Protein AF-A0A7C7K4Y6-F1 (afdb_monomer_lite)

Secondary structure (DSSP, 8-state):
-----S-EEEEESSSHHHHHHHTTSSPPPTTEEEE---TTTHHHHHHHHHHHHTTS--EEEEE-HHHHHHHTTT-TTHHHHHHHHHHHHHHHHHHTT-EEEE---PPP---

Structure (mmCIF, N/CA/C/O backbone):
data_AF-A0A7C7K4Y6-F1
#
_entry.id   AF-A0A7C7K4Y6-F1
#
loop_
_atom_site.group_PDB
_atom_site.id
_atom_site.type_symbol
_atom_site.label_atom_id
_atom_site.label_alt_id
_atom_site.label_comp_id
_atom_site.label_asym_id
_atom_site.label_entity_id
_atom_site.label_seq_id
_atom_site.pdbx_PDB_ins_code
_atom_site.Cartn_x
_atom_site.Cartn_y
_atom_site.Cartn_z
_atom_site.occupancy
_atom_site.B_iso_or_equiv
_atom_site.auth_seq_id
_atom_site.auth_comp_id
_atom_site.auth_asym_id
_atom_site.auth_atom_id
_atom_site.pdbx_PDB_model_num
ATOM 1 N N . MET A 1 1 ? 24.634 3.534 -5.347 1.00 47.59 1 MET A N 1
ATOM 2 C CA . MET A 1 1 ? 23.458 2.697 -5.020 1.00 47.59 1 MET A CA 1
ATOM 3 C C . MET A 1 1 ? 23.254 1.708 -6.152 1.00 47.59 1 MET A C 1
ATOM 5 O O . MET A 1 1 ? 23.220 2.142 -7.296 1.00 47.59 1 MET A O 1
ATOM 9 N N . SER A 1 2 ? 23.191 0.405 -5.873 1.00 52.97 2 SER A N 1
ATOM 10 C CA . SER A 1 2 ? 22.755 -0.569 -6.883 1.00 52.97 2 SER A CA 1
ATOM 11 C C . SER A 1 2 ? 21.314 -0.259 -7.286 1.00 52.97 2 SER A C 1
ATOM 13 O O . SER A 1 2 ? 20.514 0.135 -6.437 1.00 52.97 2 SER A O 1
ATOM 15 N N . LYS A 1 3 ? 20.993 -0.413 -8.572 1.00 69.56 3 LYS A N 1
ATOM 16 C CA . LYS A 1 3 ? 19.647 -0.185 -9.101 1.00 69.56 3 LYS A CA 1
ATOM 17 C C . LYS A 1 3 ? 18.671 -1.134 -8.389 1.00 69.56 3 LYS A C 1
ATOM 19 O O . LYS A 1 3 ? 18.946 -2.327 -8.276 1.00 69.56 3 LYS A O 1
ATOM 24 N N . TRP A 1 4 ? 17.599 -0.596 -7.807 1.00 78.25 4 TRP A N 1
ATOM 25 C CA . TRP A 1 4 ? 16.548 -1.419 -7.211 1.00 78.25 4 TRP A CA 1
ATOM 26 C C . TRP A 1 4 ? 15.632 -1.896 -8.334 1.00 78.25 4 TRP A C 1
ATOM 28 O O . TRP A 1 4 ? 14.808 -1.128 -8.823 1.00 78.25 4 TRP A O 1
ATOM 38 N N . ASP A 1 5 ? 15.802 -3.149 -8.747 1.00 86.19 5 ASP A N 1
ATOM 39 C CA . ASP A 1 5 ? 15.057 -3.727 -9.874 1.00 86.19 5 ASP A CA 1
ATOM 40 C C . ASP A 1 5 ? 13.798 -4.496 -9.428 1.00 86.19 5 ASP A C 1
ATOM 42 O O . ASP A 1 5 ? 12.993 -4.922 -10.254 1.00 86.19 5 ASP A O 1
ATOM 46 N N . ALA A 1 6 ? 13.608 -4.673 -8.117 1.00 92.25 6 ALA A N 1
ATOM 47 C CA . ALA A 1 6 ? 12.424 -5.315 -7.557 1.00 92.25 6 ALA A CA 1
ATOM 48 C C . ALA A 1 6 ? 11.191 -4.388 -7.617 1.00 92.25 6 ALA A C 1
ATOM 50 O O . ALA A 1 6 ? 11.351 -3.163 -7.650 1.00 92.25 6 ALA A O 1
ATOM 51 N N . PRO A 1 7 ? 9.961 -4.938 -7.598 1.00 96.50 7 PRO A N 1
ATOM 52 C CA . PRO A 1 7 ? 8.742 -4.140 -7.537 1.00 96.50 7 PRO A CA 1
ATOM 53 C C . PRO A 1 7 ? 8.733 -3.179 -6.345 1.00 96.50 7 PRO A C 1
ATOM 55 O O . PRO A 1 7 ? 9.205 -3.515 -5.252 1.00 96.50 7 PRO A O 1
ATOM 58 N N . VAL A 1 8 ? 8.177 -1.992 -6.563 1.00 97.12 8 VAL A N 1
ATOM 59 C CA . VAL A 1 8 ? 7.928 -0.991 -5.529 1.00 97.12 8 VAL A CA 1
ATOM 60 C C . VAL A 1 8 ? 6.427 -0.734 -5.460 1.00 97.12 8 VAL A C 1
ATOM 62 O O . VAL A 1 8 ? 5.806 -0.423 -6.474 1.00 97.12 8 VAL A O 1
ATOM 65 N N . PHE A 1 9 ? 5.847 -0.859 -4.271 1.00 97.69 9 PHE A N 1
ATOM 66 C CA . PHE A 1 9 ? 4.455 -0.515 -3.990 1.00 97.69 9 PHE A CA 1
ATOM 67 C C . PHE A 1 9 ? 4.434 0.725 -3.104 1.00 97.69 9 PHE A C 1
ATOM 69 O O . PHE A 1 9 ? 4.961 0.691 -1.994 1.00 97.69 9 PHE A O 1
ATOM 76 N N . TYR A 1 10 ? 3.855 1.814 -3.597 1.00 97.75 10 TYR A N 1
ATOM 77 C CA . TYR A 1 10 ? 3.777 3.086 -2.885 1.00 97.75 10 TYR A CA 1
ATOM 78 C C . TYR A 1 10 ? 2.325 3.384 -2.556 1.00 97.75 10 TYR A C 1
ATOM 80 O O . TYR A 1 10 ? 1.547 3.683 -3.456 1.00 97.75 10 TYR A O 1
ATOM 88 N N . PHE A 1 11 ? 1.961 3.273 -1.285 1.00 97.94 11 PHE A N 1
ATOM 89 C CA . PHE A 1 11 ? 0.672 3.731 -0.795 1.00 97.94 11 PHE A CA 1
ATOM 90 C C . PHE A 1 11 ? 0.770 5.223 -0.500 1.00 97.94 11 PHE A C 1
ATOM 92 O O . PHE A 1 11 ? 1.432 5.602 0.462 1.00 97.94 11 PHE A O 1
ATOM 99 N N . ASP A 1 12 ? 0.129 6.033 -1.335 1.00 96.88 12 ASP A N 1
ATOM 100 C CA . ASP A 1 12 ? 0.012 7.480 -1.188 1.00 96.88 12 ASP A CA 1
ATOM 101 C C . ASP A 1 12 ? -1.347 7.824 -0.572 1.00 96.88 12 ASP A C 1
ATOM 103 O O . ASP A 1 12 ? -2.346 7.996 -1.272 1.00 96.88 12 ASP A O 1
ATOM 107 N N . PHE A 1 13 ? -1.396 7.860 0.755 1.00 96.44 13 PHE A N 1
ATOM 108 C CA . PHE A 1 13 ? -2.599 8.181 1.517 1.00 96.44 13 PHE A CA 1
ATOM 109 C C . PHE A 1 13 ? -2.901 9.682 1.550 1.00 96.44 13 PHE A C 1
ATOM 111 O O . PHE A 1 13 ? -4.057 10.055 1.723 1.00 96.44 13 PHE A O 1
ATOM 118 N N . ASP A 1 14 ? -1.885 10.532 1.377 1.00 93.31 14 ASP A N 1
ATOM 119 C CA . ASP A 1 14 ? -2.038 11.993 1.413 1.00 93.31 14 ASP A CA 1
ATOM 120 C C . ASP A 1 14 ? -2.221 12.611 0.013 1.00 93.31 14 ASP A C 1
ATOM 122 O O . ASP A 1 14 ? -2.429 13.817 -0.116 1.00 93.31 14 ASP A O 1
ATOM 126 N N . LEU A 1 15 ? -2.178 11.784 -1.040 1.00 95.06 15 LEU A N 1
ATOM 127 C CA . LEU A 1 15 ? -2.386 12.141 -2.452 1.00 95.06 15 LEU A CA 1
ATOM 128 C C . LEU A 1 15 ? -1.374 13.149 -3.022 1.00 95.06 15 LEU A C 1
ATOM 130 O O . LEU A 1 15 ? -1.573 13.689 -4.113 1.00 95.06 15 LEU A O 1
ATOM 134 N N . LEU A 1 16 ? -0.273 13.405 -2.312 1.00 93.69 16 LEU A N 1
ATOM 135 C CA . LEU A 1 16 ? 0.725 14.382 -2.737 1.00 93.69 16 LEU A CA 1
ATOM 136 C C . LEU A 1 16 ? 1.551 13.831 -3.900 1.00 93.69 16 LEU A C 1
ATOM 138 O O . LEU A 1 16 ? 1.631 14.458 -4.956 1.00 93.69 16 LEU A O 1
ATOM 142 N N . TYR A 1 17 ? 2.145 12.648 -3.741 1.00 94.88 17 TYR A N 1
ATOM 143 C CA . TYR A 1 17 ? 3.043 12.084 -4.752 1.00 94.88 17 TYR A CA 1
ATOM 144 C C . TYR A 1 17 ? 2.302 11.688 -6.036 1.00 94.88 17 TYR A C 1
ATOM 146 O O . TYR A 1 17 ? 2.722 12.037 -7.142 1.00 94.88 17 TYR A O 1
ATOM 154 N N . SER A 1 18 ? 1.167 11.006 -5.894 1.00 95.38 18 SER A N 1
ATOM 155 C CA . SER A 1 18 ? 0.272 10.637 -6.991 1.00 95.38 18 SER A CA 1
ATOM 156 C C . SER A 1 18 ? -0.273 11.862 -7.722 1.00 95.38 18 SER A C 1
ATOM 158 O O . SER A 1 18 ? -0.385 11.823 -8.949 1.00 95.38 18 SER A O 1
ATOM 160 N N . GLY A 1 19 ? -0.521 12.967 -7.009 1.00 96.06 19 GLY A N 1
ATOM 161 C CA . GLY A 1 19 ? -0.869 14.256 -7.600 1.00 96.06 19 GLY A CA 1
ATOM 162 C C . GLY A 1 19 ? 0.201 14.764 -8.570 1.00 96.06 19 GLY A C 1
ATOM 163 O O . GLY A 1 19 ? -0.112 15.038 -9.729 1.00 96.06 19 GLY A O 1
ATOM 164 N N . TYR A 1 20 ? 1.472 14.812 -8.150 1.00 96.44 20 TYR A N 1
ATOM 165 C CA . TYR A 1 20 ? 2.576 15.245 -9.023 1.00 96.44 20 TYR A CA 1
ATOM 166 C C . TYR A 1 20 ? 2.794 14.323 -10.228 1.00 96.44 20 TYR A C 1
ATOM 168 O O . TYR A 1 20 ? 3.091 14.800 -11.321 1.00 96.44 20 TYR A O 1
ATOM 176 N N . VAL A 1 21 ? 2.645 13.008 -10.048 1.00 95.69 21 VAL A N 1
ATOM 177 C CA . VAL A 1 21 ? 2.767 12.047 -11.156 1.00 95.69 21 VAL A CA 1
ATOM 178 C C . VAL A 1 21 ? 1.622 12.211 -12.156 1.00 95.69 21 VAL A C 1
ATOM 180 O O . VAL A 1 21 ? 1.859 12.201 -13.360 1.00 95.69 21 VAL A O 1
ATOM 183 N N . THR A 1 22 ? 0.392 12.403 -11.673 1.00 95.00 22 THR A N 1
ATOM 184 C CA . THR A 1 22 ? -0.789 12.622 -12.527 1.00 95.00 22 THR A CA 1
ATOM 185 C C . THR A 1 22 ? -0.692 13.932 -13.305 1.00 95.00 22 THR A C 1
ATOM 187 O O . THR A 1 22 ? -1.136 13.999 -14.446 1.00 95.00 22 THR A O 1
ATOM 190 N N . ALA A 1 23 ? -0.084 14.959 -12.709 1.00 96.56 23 ALA A N 1
ATOM 191 C CA . ALA A 1 23 ? 0.185 16.238 -13.359 1.00 96.56 23 ALA A CA 1
ATOM 192 C C . ALA A 1 23 ? 1.371 16.202 -14.346 1.00 96.56 23 ALA A C 1
ATOM 194 O O . ALA A 1 23 ? 1.699 17.232 -14.921 1.00 96.56 23 ALA A O 1
ATOM 195 N N . GLU A 1 24 ? 2.019 15.046 -14.535 1.00 94.94 24 GLU A N 1
ATOM 196 C CA . GLU A 1 24 ? 3.210 14.865 -15.383 1.00 94.94 24 GLU A CA 1
ATOM 197 C C . GLU A 1 24 ? 4.445 15.683 -14.944 1.00 94.94 24 GLU A C 1
ATOM 199 O O . GLU A 1 24 ? 5.438 15.759 -15.667 1.00 94.94 24 GLU A O 1
ATOM 204 N N . GLU A 1 25 ? 4.437 16.223 -13.721 1.00 96.69 25 GLU A N 1
ATOM 205 C CA . GLU A 1 25 ? 5.556 16.977 -13.135 1.00 96.69 25 GLU A CA 1
ATOM 206 C C . GLU A 1 25 ? 6.718 16.056 -12.729 1.00 96.69 25 GLU A C 1
ATOM 208 O O . GLU A 1 25 ? 7.885 16.456 -12.711 1.00 96.69 25 GLU A O 1
ATOM 213 N N . ILE A 1 26 ? 6.408 14.797 -12.393 1.00 94.19 26 ILE A N 1
ATOM 214 C CA . ILE A 1 26 ? 7.391 13.779 -12.008 1.00 94.19 26 ILE A CA 1
ATOM 215 C C . ILE A 1 26 ? 7.174 12.512 -12.847 1.00 94.19 26 ILE A C 1
ATOM 217 O O . ILE A 1 26 ? 6.073 11.957 -12.847 1.00 94.19 26 ILE A O 1
ATOM 221 N N . PRO A 1 27 ? 8.216 11.984 -13.521 1.00 92.38 27 PRO A N 1
ATOM 222 C CA . PRO A 1 27 ? 8.089 10.754 -14.291 1.00 92.38 27 PRO A CA 1
ATOM 223 C C . PRO A 1 27 ? 7.891 9.538 -13.379 1.00 92.38 27 PRO A C 1
ATOM 225 O O . PRO A 1 27 ? 8.599 9.369 -12.383 1.00 92.38 27 PRO A O 1
ATOM 228 N N . LEU A 1 28 ? 6.985 8.638 -13.768 1.00 92.56 28 LEU A N 1
ATOM 229 C CA . LEU A 1 28 ? 6.734 7.389 -13.050 1.00 92.56 28 LEU A CA 1
ATOM 230 C C . LEU A 1 28 ? 7.839 6.345 -13.330 1.00 92.56 28 LEU A C 1
ATOM 232 O O . LEU A 1 28 ? 8.031 5.944 -14.485 1.00 92.56 28 LEU A O 1
ATOM 236 N N . PRO A 1 29 ? 8.557 5.839 -12.307 1.00 91.12 29 PRO A N 1
ATOM 237 C CA . PRO A 1 29 ? 9.507 4.742 -12.481 1.00 91.12 29 PRO A CA 1
ATOM 238 C C . PRO A 1 29 ? 8.823 3.442 -12.932 1.00 91.12 29 PRO A C 1
ATOM 240 O O . PRO A 1 29 ? 7.759 3.080 -12.441 1.00 91.12 29 PRO A O 1
ATOM 243 N N . LYS A 1 30 ? 9.469 2.674 -13.820 1.00 90.94 30 LYS A N 1
ATOM 244 C CA . LYS A 1 30 ? 8.871 1.470 -14.441 1.00 90.94 30 LYS A CA 1
ATOM 245 C C . LYS A 1 30 ? 8.471 0.361 -13.463 1.00 90.94 30 LYS A C 1
ATOM 247 O O . LYS A 1 30 ? 7.563 -0.405 -13.758 1.00 90.94 30 LYS A O 1
ATOM 252 N N . ASN A 1 31 ? 9.183 0.222 -12.350 1.00 93.88 31 ASN A N 1
ATOM 253 C CA . ASN A 1 31 ? 8.922 -0.796 -11.333 1.00 93.88 31 ASN A CA 1
ATOM 254 C C . ASN A 1 31 ? 8.051 -0.281 -10.178 1.00 93.88 31 ASN A C 1
ATOM 256 O O . ASN A 1 31 ? 7.880 -1.006 -9.199 1.00 93.88 31 ASN A O 1
ATOM 260 N N . LEU A 1 32 ? 7.520 0.944 -10.277 1.00 95.69 32 LEU A N 1
ATOM 261 C CA . LEU A 1 32 ? 6.692 1.564 -9.251 1.00 95.69 32 LEU A CA 1
ATOM 262 C C . LEU A 1 32 ? 5.206 1.378 -9.559 1.00 95.69 32 LEU A C 1
ATOM 264 O O . LEU A 1 32 ? 4.727 1.732 -10.631 1.00 95.69 32 LEU A O 1
ATOM 268 N N . THR A 1 33 ? 4.472 0.846 -8.588 1.00 97.12 33 THR A N 1
ATOM 269 C CA . THR A 1 33 ? 3.009 0.863 -8.551 1.00 97.12 33 THR A CA 1
ATOM 270 C C . THR A 1 33 ? 2.578 1.839 -7.465 1.00 97.12 33 THR A C 1
ATOM 272 O O . THR A 1 33 ? 2.839 1.594 -6.286 1.00 97.12 33 THR A O 1
ATOM 275 N N . ILE A 1 34 ? 1.929 2.932 -7.862 1.00 97.44 34 ILE A N 1
ATOM 276 C CA . ILE A 1 34 ? 1.310 3.883 -6.935 1.00 97.44 34 ILE A CA 1
ATOM 277 C C . ILE A 1 34 ? -0.107 3.397 -6.634 1.00 97.44 34 ILE A C 1
ATOM 279 O O . ILE A 1 34 ? -0.862 3.058 -7.545 1.00 97.44 34 ILE A O 1
ATOM 283 N N . LEU A 1 35 ? -0.446 3.338 -5.352 1.00 97.44 35 LEU A N 1
ATOM 284 C CA . LEU A 1 35 ? -1.780 3.067 -4.841 1.00 97.44 35 LEU A CA 1
ATOM 285 C C . LEU A 1 35 ? -2.226 4.321 -4.097 1.00 97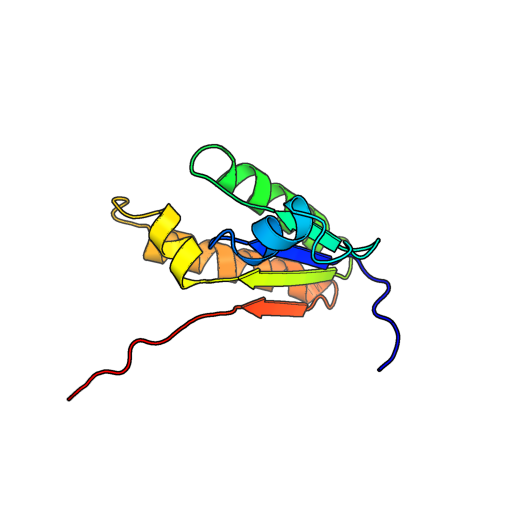.44 35 LEU A C 1
ATOM 287 O O . LEU A 1 35 ? -1.533 4.736 -3.175 1.00 97.44 35 LEU A O 1
ATOM 291 N N . SER A 1 36 ? -3.366 4.887 -4.476 1.00 95.50 36 SER A N 1
ATOM 292 C CA . SER A 1 36 ? -3.975 6.051 -3.820 1.00 95.50 36 SER A CA 1
ATOM 293 C C . SER A 1 36 ? -5.289 5.597 -3.185 1.00 95.50 36 SER A C 1
ATOM 295 O O . SER A 1 36 ? -6.327 5.649 -3.851 1.00 95.50 36 SER A O 1
ATOM 297 N N . PRO A 1 37 ? -5.258 4.999 -1.978 1.00 93.38 37 PRO A N 1
ATOM 298 C CA . PRO A 1 37 ? -6.411 4.294 -1.459 1.00 93.38 37 PRO A CA 1
ATOM 299 C C . PRO A 1 37 ? -7.483 5.248 -0.941 1.00 93.38 37 PRO A C 1
ATOM 301 O O . PRO A 1 37 ? -7.174 6.259 -0.317 1.00 93.38 37 PRO A O 1
ATOM 304 N N . ASP A 1 38 ? -8.739 4.864 -1.123 1.00 92.81 38 ASP A N 1
ATOM 305 C CA . ASP A 1 38 ? -9.915 5.528 -0.561 1.00 92.81 38 ASP A CA 1
ATOM 306 C C . ASP A 1 38 ? -10.746 4.533 0.271 1.00 92.81 38 ASP A C 1
ATOM 308 O O . ASP A 1 38 ? -10.349 3.381 0.482 1.00 92.81 38 ASP A O 1
ATOM 312 N N . SER A 1 39 ? -11.908 4.963 0.767 1.00 86.56 39 SER A N 1
ATOM 313 C CA . SER A 1 39 ? -12.791 4.115 1.576 1.00 86.56 39 SER A CA 1
ATOM 314 C C . SER A 1 39 ? -13.250 2.843 0.865 1.00 86.56 39 SER A C 1
ATOM 316 O O . SER A 1 39 ? -13.517 1.840 1.534 1.00 86.56 39 SER A O 1
ATOM 318 N N . ASP A 1 40 ? -13.332 2.876 -0.462 1.00 90.25 40 ASP A N 1
ATOM 319 C CA . ASP A 1 40 ? -13.962 1.842 -1.274 1.00 90.25 40 ASP A CA 1
ATOM 320 C C . ASP A 1 40 ? -12.942 0.783 -1.702 1.00 90.25 40 ASP A C 1
ATOM 322 O O . ASP A 1 40 ? -13.270 -0.400 -1.815 1.00 90.25 40 ASP A O 1
ATOM 326 N N . ASN A 1 41 ? -11.683 1.187 -1.898 1.00 93.56 41 ASN A N 1
ATOM 327 C CA . ASN A 1 41 ? -10.643 0.325 -2.456 1.00 93.56 41 ASN A CA 1
ATOM 328 C C . ASN A 1 41 ? -9.535 -0.078 -1.460 1.00 93.56 41 ASN A C 1
ATOM 330 O O . ASN A 1 41 ? -8.719 -0.950 -1.779 1.00 93.56 41 ASN A O 1
ATOM 334 N N . LEU A 1 42 ? -9.507 0.497 -0.250 1.00 93.62 42 LEU A N 1
ATOM 335 C CA . LEU A 1 42 ? -8.440 0.285 0.737 1.00 93.62 42 LEU A CA 1
ATOM 336 C C . LEU A 1 42 ? -8.147 -1.195 1.009 1.00 93.62 42 LEU A C 1
ATOM 338 O O . LEU A 1 42 ? -7.000 -1.634 0.928 1.00 93.62 42 LEU A O 1
ATOM 342 N N . PHE A 1 43 ? -9.178 -1.976 1.335 1.00 91.62 43 PHE A N 1
ATOM 343 C CA . PHE A 1 43 ? -9.005 -3.371 1.745 1.00 91.62 43 PHE A CA 1
ATOM 344 C C . PHE A 1 43 ? -8.497 -4.261 0.609 1.00 91.62 43 PHE A C 1
ATOM 346 O O . PHE A 1 43 ? -7.615 -5.092 0.832 1.00 91.62 43 PHE A O 1
ATOM 353 N N . GLU A 1 44 ? -9.010 -4.071 -0.606 1.00 95.00 44 GLU A N 1
ATOM 354 C CA . GLU A 1 44 ? -8.568 -4.842 -1.770 1.00 95.00 44 GLU A CA 1
ATOM 355 C C . GLU A 1 44 ? -7.140 -4.465 -2.181 1.00 95.00 44 GLU A C 1
ATOM 357 O O . GLU A 1 44 ? -6.331 -5.349 -2.476 1.00 95.00 44 GLU A O 1
ATOM 362 N N . ASN A 1 45 ? -6.780 -3.181 -2.096 1.00 95.50 45 ASN A N 1
ATOM 363 C CA . ASN A 1 45 ? -5.411 -2.720 -2.318 1.00 95.50 45 ASN A CA 1
ATOM 364 C C . ASN A 1 45 ? -4.433 -3.337 -1.305 1.00 95.50 45 ASN A C 1
ATOM 366 O O . ASN A 1 45 ? -3.412 -3.909 -1.700 1.00 95.50 45 ASN A O 1
ATOM 370 N N . LEU A 1 46 ? -4.764 -3.301 -0.009 1.00 94.62 46 LEU A N 1
ATOM 371 C CA . LEU A 1 46 ? -3.940 -3.901 1.047 1.00 94.62 46 LEU A CA 1
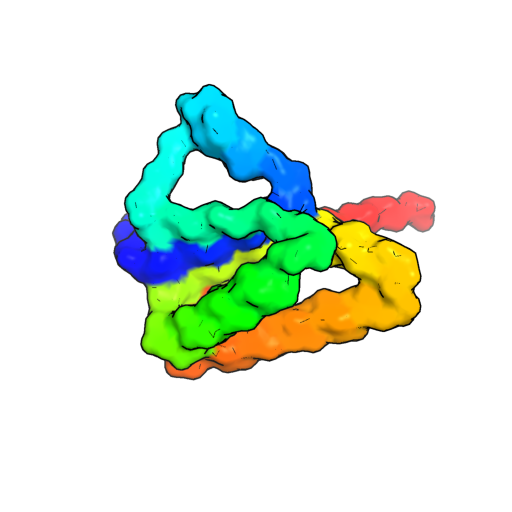ATOM 372 C C . LEU A 1 46 ? -3.779 -5.413 0.849 1.00 94.62 46 LEU A C 1
ATOM 374 O O . LEU A 1 46 ? -2.660 -5.926 0.870 1.00 94.62 46 LEU A O 1
ATOM 378 N N . LYS A 1 47 ? -4.879 -6.126 0.590 1.00 94.88 47 LYS A N 1
ATOM 379 C CA . LYS A 1 47 ? -4.879 -7.572 0.333 1.00 94.88 47 LYS A CA 1
ATOM 380 C C . LYS A 1 47 ? -4.016 -7.940 -0.875 1.00 94.88 47 LYS A C 1
ATOM 382 O O . LYS A 1 47 ? -3.210 -8.865 -0.789 1.00 94.88 47 LYS A O 1
ATOM 387 N N . SER A 1 48 ? -4.156 -7.206 -1.978 1.00 95.50 48 SER A N 1
ATOM 388 C CA . SER A 1 48 ? -3.383 -7.421 -3.206 1.00 95.50 48 SER A CA 1
ATOM 389 C C . SER A 1 48 ? -1.882 -7.241 -2.976 1.00 95.50 48 SER A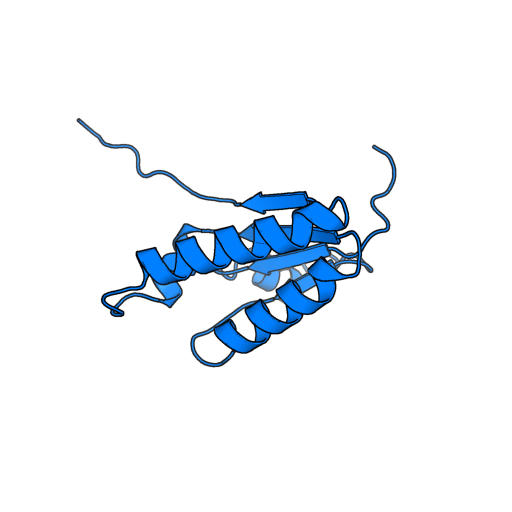 C 1
ATOM 391 O O . SER A 1 48 ? -1.080 -8.070 -3.414 1.00 95.50 48 SER A O 1
ATOM 393 N N . VAL A 1 49 ? -1.481 -6.195 -2.247 1.00 95.81 49 VAL A N 1
ATOM 394 C CA . VAL A 1 49 ? -0.062 -5.963 -1.950 1.00 95.81 49 VAL A CA 1
ATOM 395 C C . VAL A 1 49 ? 0.483 -7.006 -0.977 1.00 95.81 49 VAL A C 1
ATOM 397 O O . VAL A 1 49 ? 1.581 -7.510 -1.203 1.00 95.81 49 VAL A O 1
ATOM 400 N N . ILE A 1 50 ? -0.267 -7.401 0.052 1.00 94.75 50 ILE A N 1
ATOM 401 C CA . ILE A 1 50 ? 0.152 -8.467 0.977 1.00 94.75 50 ILE A CA 1
ATOM 402 C C . ILE A 1 50 ? 0.368 -9.789 0.224 1.00 94.75 50 ILE A C 1
ATOM 404 O O . ILE A 1 50 ? 1.417 -10.415 0.374 1.00 94.75 50 ILE A O 1
ATOM 408 N N . ASP A 1 51 ? -0.561 -10.180 -0.655 1.00 94.88 51 ASP A N 1
ATOM 409 C CA . ASP A 1 51 ? -0.412 -11.396 -1.464 1.00 94.88 51 ASP A CA 1
ATOM 410 C C . ASP A 1 51 ? 0.854 -11.353 -2.337 1.00 94.88 51 ASP A C 1
ATOM 412 O O . ASP A 1 51 ? 1.659 -12.289 -2.317 1.00 94.88 51 ASP A O 1
ATOM 416 N N . LYS A 1 52 ? 1.096 -10.242 -3.044 1.00 94.12 52 LYS A N 1
ATOM 417 C CA . LYS A 1 52 ? 2.291 -10.075 -3.891 1.00 94.12 52 LYS A CA 1
ATOM 418 C C . LYS A 1 52 ? 3.585 -10.084 -3.076 1.00 94.12 52 LYS A C 1
ATOM 420 O O . LYS A 1 52 ? 4.554 -10.750 -3.451 1.00 94.12 52 LYS A O 1
ATOM 425 N N . THR A 1 53 ? 3.597 -9.367 -1.957 1.00 93.19 53 THR A N 1
ATOM 426 C CA . THR A 1 53 ? 4.783 -9.189 -1.105 1.00 93.19 53 THR A CA 1
ATOM 427 C C . THR A 1 53 ? 5.095 -10.407 -0.248 1.00 93.19 53 THR A C 1
ATOM 429 O O . THR A 1 53 ? 6.219 -10.511 0.221 1.00 93.19 53 THR A O 1
ATOM 432 N N . SER A 1 54 ? 4.166 -11.361 -0.124 1.00 93.94 54 SER A N 1
ATOM 433 C CA . SER A 1 54 ? 4.434 -12.688 0.448 1.00 93.94 54 SER A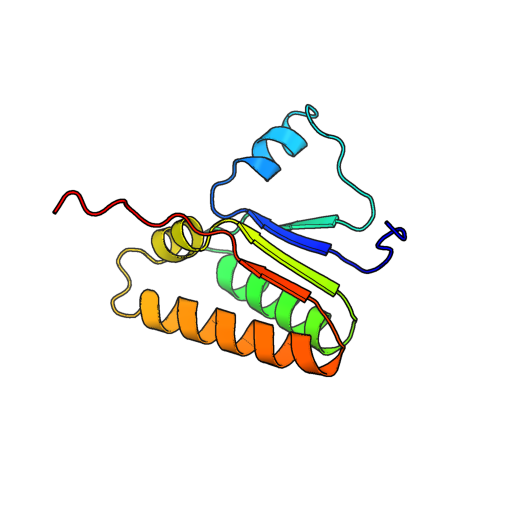 CA 1
ATOM 434 C C . SER A 1 54 ? 5.211 -13.623 -0.492 1.00 93.94 54 SER A C 1
ATOM 436 O O . SER A 1 54 ? 5.793 -14.607 -0.044 1.00 93.94 54 SER A O 1
ATOM 438 N N . LYS A 1 55 ? 5.232 -13.331 -1.803 1.00 95.00 55 LYS A N 1
ATOM 439 C CA . LYS A 1 55 ? 5.817 -14.205 -2.841 1.00 95.00 55 LYS A CA 1
ATOM 440 C C . LYS A 1 55 ? 7.061 -13.614 -3.495 1.00 95.00 55 LYS A C 1
ATOM 442 O O . LYS A 1 55 ? 7.927 -14.354 -3.951 1.00 95.00 55 LYS A O 1
ATOM 447 N N . THR A 1 56 ? 7.144 -12.287 -3.572 1.00 94.81 56 THR A N 1
ATOM 448 C CA . THR A 1 56 ? 8.179 -11.587 -4.343 1.00 94.81 56 THR A CA 1
ATOM 449 C C . THR A 1 56 ? 8.849 -10.516 -3.498 1.00 94.81 56 THR A C 1
ATOM 451 O O . THR A 1 56 ? 8.171 -9.660 -2.921 1.00 94.81 56 THR A O 1
ATOM 454 N N . LYS A 1 57 ? 10.189 -10.518 -3.475 1.00 95.81 57 LYS A N 1
ATOM 455 C CA . LYS A 1 57 ? 10.974 -9.441 -2.862 1.00 95.81 57 LYS A CA 1
ATOM 456 C C . LYS A 1 57 ? 10.553 -8.100 -3.459 1.00 95.81 57 LYS A C 1
ATOM 458 O O . LYS A 1 57 ? 10.615 -7.927 -4.671 1.00 95.81 57 LYS A O 1
ATOM 463 N N . SER A 1 58 ? 10.165 -7.169 -2.601 1.00 96.38 58 SER A N 1
ATOM 464 C CA . SER A 1 58 ? 9.588 -5.881 -2.978 1.00 96.38 58 SER A CA 1
ATOM 465 C C . SER A 1 58 ? 10.025 -4.781 -2.010 1.00 96.38 58 SER A C 1
ATOM 467 O O . SER A 1 58 ? 10.504 -5.055 -0.905 1.00 96.38 58 SER A O 1
ATOM 469 N N . LEU A 1 59 ? 9.867 -3.528 -2.426 1.00 96.62 59 LEU A N 1
ATOM 470 C CA . LEU A 1 59 ? 9.896 -2.366 -1.540 1.00 96.62 59 LEU A CA 1
ATOM 471 C C . LEU A 1 59 ? 8.459 -1.880 -1.364 1.00 96.62 59 LEU A C 1
ATOM 473 O O . LEU A 1 59 ? 7.744 -1.718 -2.348 1.00 96.62 59 LEU A O 1
ATOM 477 N N . ILE A 1 60 ? 8.036 -1.663 -0.127 1.00 97.44 60 ILE A N 1
ATOM 478 C CA . ILE A 1 60 ? 6.718 -1.130 0.192 1.00 97.44 60 ILE A CA 1
ATOM 479 C C . ILE A 1 60 ? 6.918 0.189 0.925 1.00 97.44 60 ILE A C 1
ATOM 481 O O . ILE A 1 60 ? 7.666 0.234 1.899 1.00 97.44 60 ILE A O 1
ATOM 485 N N . VAL A 1 61 ? 6.262 1.248 0.463 1.00 97.81 61 VAL A N 1
ATOM 486 C CA . VAL A 1 61 ? 6.262 2.568 1.097 1.00 97.81 61 VAL A CA 1
ATOM 487 C C . VAL A 1 61 ? 4.834 2.889 1.524 1.00 97.81 61 VAL A C 1
ATOM 489 O O . VAL A 1 61 ? 3.925 2.827 0.701 1.00 97.81 61 VAL A O 1
ATOM 492 N N . LEU A 1 62 ? 4.638 3.186 2.808 1.00 97.81 62 LEU A N 1
ATOM 493 C CA . LEU A 1 62 ? 3.392 3.722 3.356 1.00 97.81 62 LEU A CA 1
ATOM 494 C C . LEU A 1 62 ? 3.594 5.217 3.615 1.00 97.81 62 LEU A C 1
ATOM 496 O O . LEU A 1 62 ? 4.280 5.566 4.576 1.00 97.81 62 LEU A O 1
ATOM 500 N N . ASP A 1 63 ? 3.032 6.075 2.768 1.00 96.56 63 ASP A N 1
ATOM 501 C CA . ASP A 1 63 ? 3.158 7.530 2.858 1.00 96.56 63 ASP A CA 1
ATOM 502 C C . ASP A 1 63 ? 1.772 8.205 2.878 1.00 96.56 63 ASP A C 1
ATOM 504 O O . ASP A 1 63 ? 1.102 8.278 1.859 1.00 96.56 63 ASP A O 1
ATOM 508 N N . SER A 1 64 ? 1.246 8.653 4.013 1.00 95.62 64 SER A N 1
ATOM 509 C CA . SER A 1 64 ? 1.779 8.513 5.368 1.00 95.62 64 SER A CA 1
ATOM 510 C C . SER A 1 64 ? 0.915 7.610 6.249 1.00 95.62 64 SER A C 1
ATOM 512 O O . SER A 1 64 ? -0.251 7.324 5.975 1.00 95.62 64 SER A O 1
ATOM 514 N N . LEU A 1 65 ? 1.487 7.174 7.371 1.00 95.62 65 LEU A N 1
ATOM 515 C CA . LEU A 1 65 ? 0.762 6.498 8.445 1.00 95.62 65 LEU A CA 1
ATOM 516 C C . LEU A 1 65 ? -0.374 7.371 8.998 1.00 95.62 65 LEU A C 1
ATOM 518 O O . LEU A 1 65 ? -1.410 6.848 9.402 1.00 95.62 65 LEU A O 1
ATOM 522 N N . ASN A 1 66 ? -0.178 8.692 9.007 1.00 93.94 66 ASN A N 1
ATOM 523 C CA . ASN A 1 66 ? -1.178 9.657 9.444 1.00 93.94 66 ASN A CA 1
ATOM 524 C C . ASN A 1 66 ? -2.358 9.678 8.464 1.00 93.94 66 ASN A C 1
ATOM 526 O O . ASN A 1 66 ? -3.496 9.514 8.898 1.00 93.94 66 ASN A O 1
ATOM 530 N N 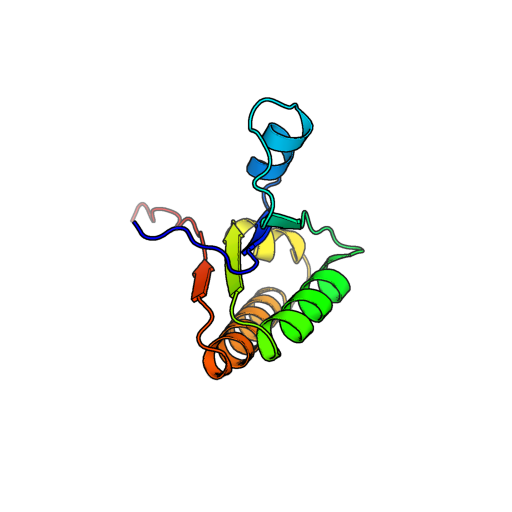. GLY A 1 67 ? -2.089 9.774 7.158 1.00 94.75 67 GLY A N 1
ATOM 531 C CA . GLY A 1 67 ? -3.111 9.669 6.115 1.00 94.75 67 GLY A CA 1
ATOM 532 C C . GLY A 1 67 ? -3.866 8.338 6.171 1.00 94.75 67 GLY A C 1
ATOM 533 O O . GLY A 1 67 ? -5.094 8.312 6.104 1.00 94.75 67 GLY A O 1
ATOM 534 N N . PHE A 1 68 ? -3.158 7.228 6.409 1.00 95.62 68 PHE A N 1
ATOM 535 C CA . PHE A 1 68 ? -3.791 5.916 6.569 1.00 95.62 68 PHE A CA 1
ATOM 536 C C . PHE A 1 68 ? -4.751 5.873 7.769 1.00 95.62 68 PHE A C 1
ATOM 538 O O . PHE A 1 68 ? -5.860 5.345 7.663 1.00 95.62 68 PHE A O 1
ATOM 545 N N . LEU A 1 69 ? -4.359 6.447 8.910 1.00 94.12 69 LEU A N 1
ATOM 546 C CA . LEU A 1 69 ? -5.238 6.534 10.075 1.00 94.12 69 LEU A CA 1
ATOM 547 C C . LEU A 1 69 ? -6.461 7.418 9.798 1.00 94.12 69 LEU A C 1
ATOM 549 O O . LEU A 1 69 ? -7.577 7.022 10.135 1.00 94.12 69 LEU A O 1
ATOM 553 N N . ASN A 1 70 ? -6.256 8.567 9.150 1.00 92.69 70 ASN A N 1
ATOM 554 C CA . ASN A 1 70 ? -7.318 9.513 8.800 1.00 92.69 70 ASN A CA 1
ATOM 555 C C . ASN A 1 70 ? -8.347 8.892 7.844 1.00 92.69 70 ASN A C 1
ATOM 557 O O . ASN A 1 70 ? -9.543 9.125 7.987 1.00 92.69 70 ASN A O 1
ATOM 561 N N . LEU A 1 71 ? -7.917 8.026 6.922 1.00 93.62 71 LEU A N 1
ATOM 562 C CA . LEU A 1 71 ? -8.826 7.313 6.017 1.00 93.62 71 LEU A CA 1
ATOM 563 C C . LEU A 1 71 ? -9.813 6.388 6.757 1.00 93.62 71 LEU A C 1
ATOM 565 O O . LEU A 1 71 ? -10.872 6.035 6.237 1.00 93.62 71 LEU A O 1
ATOM 569 N N . LEU A 1 72 ? -9.466 5.973 7.977 1.00 92.62 72 LEU A N 1
ATOM 570 C CA . LEU A 1 72 ? -10.304 5.149 8.845 1.00 92.62 72 LEU A CA 1
ATOM 571 C C . LEU A 1 72 ? -10.947 5.954 9.985 1.00 92.62 72 LEU A C 1
ATOM 573 O O . LEU A 1 72 ? -11.540 5.351 10.884 1.00 92.62 72 LEU A O 1
ATOM 577 N N . GLU A 1 73 ? -10.852 7.285 9.963 1.00 87.31 73 GLU A N 1
ATOM 578 C CA . GLU A 1 73 ? -11.448 8.152 10.977 1.00 87.31 73 GLU A CA 1
ATOM 579 C C . GLU A 1 73 ? -12.960 7.891 11.110 1.00 87.31 73 GLU A C 1
ATOM 581 O O . GLU A 1 73 ? -13.667 7.589 10.149 1.00 87.31 73 GLU A O 1
ATOM 586 N N . GLY A 1 74 ? -13.458 7.916 12.347 1.00 86.69 74 GLY A N 1
ATOM 587 C CA . GLY A 1 74 ? -14.839 7.543 12.668 1.00 86.69 74 GLY A CA 1
ATOM 588 C C . GLY A 1 74 ? -15.065 6.043 12.903 1.00 86.69 74 GLY A C 1
ATOM 589 O O . GLY A 1 74 ? -16.106 5.674 13.450 1.00 86.69 74 GLY A O 1
ATOM 590 N N . LYS A 1 75 ? -14.097 5.166 12.591 1.00 88.9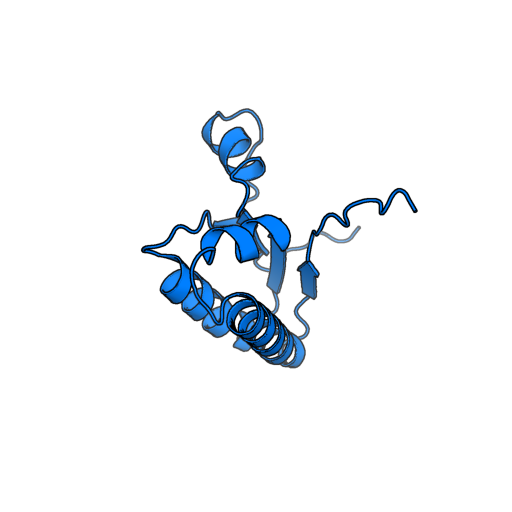4 75 LYS A N 1
ATOM 591 C CA . LYS A 1 75 ? -14.134 3.759 13.028 1.00 88.94 75 LYS A CA 1
ATOM 592 C C . LYS A 1 75 ? -13.540 3.627 14.426 1.00 88.94 75 LYS A C 1
ATOM 594 O O . LYS A 1 75 ? -12.393 4.003 14.665 1.00 88.94 75 LYS A O 1
ATOM 599 N N . SER A 1 76 ? -14.301 3.032 15.346 1.00 88.44 76 SER A N 1
ATOM 600 C CA . SER A 1 76 ? -13.885 2.845 16.746 1.00 88.44 76 SER A CA 1
ATOM 601 C C . SER A 1 76 ? -12.620 1.996 16.904 1.00 88.44 76 SER A C 1
ATOM 603 O O . SER A 1 76 ? -11.964 2.042 17.942 1.00 88.44 76 SER A O 1
ATOM 605 N N . ASP A 1 77 ? -12.252 1.236 15.875 1.00 92.56 77 ASP A N 1
ATOM 606 C CA . ASP A 1 77 ? -11.085 0.372 15.844 1.00 92.56 77 ASP A CA 1
ATOM 607 C C . ASP A 1 77 ? -10.029 0.758 14.802 1.00 92.56 77 ASP A C 1
ATOM 609 O O . ASP A 1 77 ? -9.133 -0.043 14.534 1.00 92.56 77 ASP A O 1
ATOM 613 N N . ALA A 1 78 ? -10.070 1.986 14.272 1.00 92.31 78 ALA A N 1
ATOM 614 C CA . ALA A 1 78 ? -9.133 2.481 13.259 1.00 92.31 78 ALA A CA 1
ATOM 615 C C . ALA A 1 78 ? -7.662 2.203 13.616 1.00 92.31 78 ALA A C 1
ATOM 617 O O . ALA A 1 78 ? -6.942 1.566 12.850 1.00 92.31 78 ALA A O 1
ATOM 618 N N . VAL A 1 79 ? -7.236 2.580 14.827 1.00 93.25 79 VAL A N 1
ATOM 619 C CA . VAL A 1 79 ? -5.857 2.372 15.309 1.00 93.25 79 VAL A CA 1
ATOM 620 C C . VAL A 1 79 ? -5.485 0.886 15.326 1.00 93.25 79 VAL A C 1
ATOM 622 O O . VAL A 1 79 ? -4.393 0.502 14.904 1.00 93.25 79 VAL A O 1
ATOM 625 N N . ARG A 1 80 ? -6.403 0.025 15.783 1.00 94.75 80 ARG A N 1
ATOM 626 C CA . ARG A 1 80 ? -6.185 -1.426 15.836 1.00 94.75 80 ARG A CA 1
ATOM 627 C C . ARG A 1 80 ? -6.081 -2.017 14.433 1.00 94.75 80 ARG A C 1
ATOM 629 O O . ARG A 1 80 ? -5.234 -2.881 14.213 1.00 94.75 80 ARG A O 1
ATOM 636 N N . LEU A 1 81 ? -6.922 -1.564 13.505 1.00 93.50 81 LEU A N 1
ATOM 637 C CA . LEU A 1 81 ? -6.903 -2.001 12.112 1.00 93.50 81 LEU A CA 1
ATOM 638 C C . LEU A 1 81 ? -5.592 -1.604 11.436 1.00 93.50 81 LEU A C 1
ATOM 640 O O . LEU A 1 81 ? -4.912 -2.485 10.915 1.00 93.50 81 LEU A O 1
ATOM 644 N N . VAL A 1 82 ? -5.193 -0.330 11.516 1.00 94.75 82 VAL A N 1
ATOM 645 C CA . VAL A 1 82 ? -3.915 0.154 10.964 1.00 94.75 82 VAL A CA 1
ATOM 646 C C . VAL A 1 82 ? -2.749 -0.660 11.519 1.00 94.75 82 VAL A C 1
ATOM 648 O O . VAL A 1 82 ? -1.951 -1.193 10.750 1.00 94.75 82 VAL A O 1
ATOM 651 N N . ASN A 1 83 ? -2.687 -0.840 12.843 1.00 95.50 83 ASN A N 1
ATOM 652 C CA . ASN A 1 83 ? -1.623 -1.620 13.470 1.00 95.50 83 ASN A CA 1
ATOM 653 C C . ASN A 1 83 ? -1.603 -3.077 12.973 1.00 95.50 83 ASN A C 1
ATOM 655 O O . ASN A 1 83 ? -0.552 -3.598 12.607 1.00 95.50 83 ASN A O 1
ATOM 659 N N . SER A 1 84 ? -2.770 -3.722 12.895 1.00 95.06 84 SER A N 1
ATOM 660 C CA . SER A 1 84 ? -2.888 -5.104 12.409 1.00 95.06 84 SER A CA 1
ATOM 661 C C . SER A 1 84 ? -2.442 -5.236 10.951 1.00 95.06 84 SER A C 1
ATOM 663 O O . SER A 1 84 ? -1.765 -6.202 10.602 1.00 95.06 84 SER A O 1
ATOM 665 N N . PHE A 1 85 ? -2.765 -4.251 10.110 1.00 94.19 85 PHE A N 1
ATOM 666 C CA . PHE A 1 85 ? -2.317 -4.211 8.721 1.00 94.19 85 PHE A CA 1
ATOM 667 C C . PHE A 1 85 ? -0.810 -4.062 8.599 1.00 94.19 85 PHE A C 1
ATOM 669 O O . PHE A 1 85 ? -0.189 -4.828 7.864 1.00 94.19 85 PHE A O 1
ATOM 676 N N . VAL A 1 86 ? -0.214 -3.120 9.331 1.00 95.62 86 VAL A N 1
ATOM 677 C CA . VAL A 1 86 ? 1.240 -2.927 9.325 1.00 95.62 86 VAL A CA 1
ATOM 678 C C . VAL A 1 86 ? 1.942 -4.197 9.804 1.00 95.62 86 VAL A C 1
ATOM 680 O O . VAL A 1 86 ? 2.879 -4.657 9.154 1.00 95.62 86 VAL A O 1
ATOM 683 N N . MET A 1 87 ? 1.458 -4.821 10.882 1.00 95.25 87 MET A N 1
ATOM 684 C CA . MET A 1 87 ? 2.008 -6.085 11.380 1.00 95.25 87 MET A CA 1
ATOM 685 C C . MET A 1 87 ? 1.921 -7.208 10.341 1.00 95.25 87 MET A C 1
ATOM 687 O O . MET A 1 87 ? 2.915 -7.896 10.105 1.00 95.25 87 MET A O 1
ATOM 691 N N . LEU A 1 88 ? 0.760 -7.386 9.703 1.00 94.88 88 LEU A N 1
ATOM 692 C CA . LEU A 1 88 ? 0.564 -8.416 8.684 1.00 94.88 88 LEU A CA 1
ATOM 693 C C . LEU A 1 88 ? 1.470 -8.177 7.470 1.00 94.88 88 LEU A C 1
ATOM 695 O O . LEU A 1 88 ? 2.162 -9.094 7.036 1.00 94.88 88 LEU A O 1
ATOM 699 N N . LEU A 1 89 ? 1.525 -6.939 6.974 1.00 95.00 89 LEU A N 1
ATOM 700 C CA . LEU A 1 89 ? 2.377 -6.546 5.855 1.00 95.00 89 LEU A CA 1
ATOM 701 C C . LEU A 1 89 ? 3.858 -6.813 6.150 1.00 95.00 89 LEU A C 1
ATOM 703 O O . LEU A 1 89 ? 4.544 -7.427 5.336 1.00 95.00 89 LEU A O 1
ATOM 707 N N . VAL A 1 90 ? 4.351 -6.388 7.318 1.00 94.81 90 VAL A N 1
ATOM 708 C CA . VAL A 1 90 ? 5.746 -6.610 7.729 1.00 94.81 90 VAL A CA 1
ATOM 709 C C . VAL A 1 90 ? 6.040 -8.102 7.881 1.00 94.81 90 VAL A C 1
ATOM 711 O O . VAL A 1 90 ? 7.100 -8.559 7.451 1.00 94.81 90 VAL A O 1
ATOM 714 N N . SER A 1 91 ? 5.104 -8.876 8.438 1.00 94.06 91 SER A N 1
ATOM 715 C CA . SER A 1 91 ? 5.246 -10.329 8.550 1.00 94.06 91 SER A CA 1
ATOM 716 C C . SER A 1 91 ? 5.372 -10.987 7.176 1.00 94.06 91 SER A C 1
ATOM 718 O O . SER A 1 91 ? 6.301 -11.760 6.965 1.00 94.06 91 SER A O 1
ATOM 720 N N . SER A 1 92 ? 4.492 -10.655 6.228 1.00 92.12 92 SER A N 1
ATOM 721 C CA . SER A 1 92 ? 4.539 -11.199 4.864 1.00 92.12 92 SER A CA 1
ATOM 722 C C . SER A 1 92 ? 5.790 -10.761 4.098 1.00 92.12 92 SER A C 1
ATOM 724 O O . SER A 1 92 ? 6.381 -11.551 3.368 1.00 92.12 92 SER A O 1
ATOM 726 N N . ALA A 1 93 ? 6.234 -9.520 4.299 1.00 93.50 93 ALA A N 1
ATOM 727 C CA . ALA A 1 93 ? 7.428 -8.971 3.665 1.00 93.50 93 ALA A CA 1
ATOM 728 C C . ALA A 1 93 ? 8.730 -9.640 4.151 1.00 93.50 93 ALA A C 1
ATOM 730 O O . ALA A 1 93 ? 9.698 -9.750 3.388 1.00 93.50 93 ALA A O 1
ATOM 731 N N . LYS A 1 94 ? 8.769 -10.089 5.412 1.00 92.56 94 LYS A N 1
ATOM 732 C CA . LYS A 1 94 ? 9.967 -10.655 6.049 1.00 92.56 94 LYS A CA 1
ATOM 733 C C . LYS A 1 94 ? 10.480 -11.904 5.330 1.00 92.56 94 LYS A C 1
ATOM 735 O O . LYS A 1 94 ? 11.682 -12.002 5.076 1.00 92.56 94 LYS A O 1
ATOM 740 N N . ASP A 1 95 ? 9.587 -12.824 4.977 1.00 88.44 95 ASP A N 1
ATOM 741 C CA . ASP A 1 95 ? 9.957 -14.155 4.473 1.00 88.44 95 ASP A CA 1
ATOM 742 C C . ASP A 1 95 ? 10.671 -14.104 3.114 1.00 88.44 95 ASP A C 1
ATOM 744 O O . ASP A 1 95 ? 11.546 -14.921 2.825 1.00 88.44 95 ASP A O 1
ATOM 748 N N . VAL A 1 96 ? 10.380 -13.082 2.308 1.00 93.12 96 VAL A N 1
ATOM 749 C CA . VAL A 1 96 ? 10.986 -12.874 0.982 1.00 93.12 96 VAL A CA 1
ATOM 750 C C . VAL A 1 96 ? 12.033 -11.754 0.959 1.00 93.12 96 VAL A C 1
ATOM 752 O O . VAL A 1 96 ? 12.464 -11.323 -0.113 1.00 93.12 96 VAL A O 1
ATOM 755 N N . LYS A 1 97 ? 12.492 -11.293 2.133 1.00 93.38 97 LYS A N 1
ATOM 756 C CA . LYS A 1 97 ? 13.512 -10.234 2.289 1.00 93.38 97 LYS A CA 1
ATOM 757 C C . LYS A 1 97 ? 13.112 -8.905 1.630 1.00 93.38 97 LYS A C 1
ATOM 759 O O . LYS A 1 97 ? 13.963 -8.208 1.063 1.00 93.38 97 LYS A O 1
ATOM 764 N N . SER A 1 98 ? 11.822 -8.579 1.677 1.00 95.44 98 SER A N 1
ATOM 765 C CA . SER A 1 98 ? 11.288 -7.278 1.268 1.00 95.44 98 SER A CA 1
ATOM 766 C C . SER A 1 98 ? 11.645 -6.191 2.289 1.00 95.44 98 SER A C 1
ATOM 768 O O . SER A 1 98 ? 12.062 -6.478 3.411 1.00 95.44 98 SER A O 1
ATOM 770 N N . CYS A 1 99 ? 11.482 -4.931 1.895 1.00 95.25 99 CYS A N 1
ATOM 771 C CA . CYS A 1 99 ? 11.655 -3.771 2.768 1.00 95.25 99 CYS A CA 1
ATOM 772 C C . CYS A 1 99 ? 10.326 -3.021 2.881 1.00 95.25 99 CYS A C 1
ATOM 774 O O . CYS A 1 99 ? 9.670 -2.797 1.867 1.00 95.25 99 CYS A O 1
ATOM 776 N N . VAL A 1 100 ? 9.938 -2.646 4.100 1.00 97.00 100 VAL A N 1
ATOM 777 C CA . VAL A 1 100 ? 8.775 -1.791 4.366 1.00 97.00 100 VAL A CA 1
ATOM 778 C C . VAL A 1 100 ? 9.287 -0.485 4.966 1.00 97.00 100 VAL A C 1
ATOM 780 O O . VAL A 1 100 ? 10.007 -0.508 5.963 1.00 97.00 100 VAL A O 1
ATOM 783 N N . ILE A 1 101 ? 8.926 0.639 4.354 1.00 97.44 101 ILE A N 1
ATOM 784 C CA . ILE A 1 101 ? 9.195 1.997 4.826 1.00 97.44 101 ILE A CA 1
ATOM 785 C C . ILE A 1 101 ? 7.852 2.618 5.197 1.00 97.44 101 ILE A C 1
ATOM 787 O O . ILE A 1 101 ? 6.905 2.561 4.416 1.00 97.44 101 ILE A O 1
ATOM 791 N N . VAL A 1 102 ? 7.772 3.210 6.384 1.00 97.19 102 VAL A N 1
ATOM 792 C CA . VAL A 1 102 ? 6.565 3.883 6.868 1.00 97.19 102 VAL A CA 1
ATOM 793 C C . VAL A 1 102 ? 6.916 5.337 7.147 1.00 97.19 102 VAL A C 1
ATOM 795 O O . VAL A 1 102 ? 7.689 5.621 8.062 1.00 97.19 102 VAL A O 1
ATOM 798 N N . GLY A 1 103 ? 6.379 6.243 6.334 1.00 95.94 103 GLY A N 1
ATOM 799 C CA . GLY A 1 103 ? 6.432 7.681 6.565 1.00 95.94 103 GLY A CA 1
ATOM 800 C C . GLY A 1 103 ? 5.372 8.073 7.585 1.00 95.94 103 GLY A C 1
ATOM 801 O O . GLY A 1 103 ? 4.225 7.644 7.498 1.00 95.94 103 GLY A O 1
ATOM 802 N N . SER A 1 104 ? 5.742 8.858 8.589 1.00 93.94 104 SER A N 1
ATOM 803 C CA . SER A 1 104 ? 4.802 9.390 9.573 1.00 93.94 104 SER A CA 1
ATOM 804 C C . SER A 1 104 ? 5.325 10.708 10.114 1.00 93.94 104 SER A C 1
ATOM 806 O O . SER A 1 104 ? 6.536 10.900 10.240 1.00 93.94 104 SER A O 1
ATOM 808 N N . LEU A 1 105 ? 4.403 11.603 10.449 1.00 91.38 105 LEU A N 1
ATOM 809 C CA . LEU A 1 105 ? 4.696 12.848 11.134 1.00 91.38 105 LEU A CA 1
ATOM 810 C C . LEU A 1 105 ? 4.214 12.744 12.578 1.00 91.38 105 LEU A C 1
ATOM 812 O O . LEU A 1 105 ? 3.032 12.512 12.850 1.00 91.38 105 LEU A O 1
ATOM 816 N N . SER A 1 106 ? 5.137 12.948 13.513 1.00 86.00 106 SER A N 1
ATOM 817 C CA . SER A 1 106 ? 4.790 13.199 14.906 1.00 86.00 106 SER A CA 1
ATOM 818 C C . SER A 1 106 ? 4.352 14.650 15.061 1.00 86.00 106 SER A C 1
ATOM 820 O O . SER A 1 106 ? 5.019 15.558 14.562 1.00 86.00 106 SER A O 1
ATOM 822 N N . LYS A 1 107 ? 3.276 14.885 15.809 1.00 81.50 107 LYS A N 1
ATOM 823 C CA . LYS A 1 107 ? 2.968 16.229 16.291 1.00 81.50 107 LYS A CA 1
ATOM 824 C C . LYS A 1 107 ? 4.009 16.609 17.348 1.00 81.50 107 LYS A C 1
ATOM 826 O O . LYS A 1 107 ? 4.286 15.803 18.234 1.00 81.50 107 LYS A O 1
ATOM 831 N N . LEU A 1 108 ? 4.591 17.805 17.246 1.00 80.69 108 LEU A N 1
ATOM 832 C CA . LEU A 1 108 ? 5.368 18.356 18.353 1.00 80.69 108 LEU A CA 1
ATOM 833 C C . LEU A 1 108 ? 4.388 18.593 19.509 1.00 80.69 108 LEU A C 1
ATOM 835 O O . LEU A 1 108 ? 3.389 19.294 19.331 1.00 80.69 108 LEU A O 1
ATOM 839 N N . ASN A 1 109 ? 4.628 17.967 20.656 1.00 76.38 109 ASN A N 1
ATOM 840 C CA . ASN A 1 109 ? 3.925 18.355 21.868 1.00 76.38 109 ASN A CA 1
ATOM 841 C C . ASN A 1 109 ? 4.617 19.611 22.394 1.00 76.38 109 ASN A C 1
ATOM 843 O O . ASN A 1 109 ? 5.753 19.530 22.857 1.00 76.38 109 ASN A O 1
ATOM 847 N N . ASP A 1 110 ? 3.941 20.753 22.284 1.00 69.69 110 ASP A N 1
ATOM 848 C CA . ASP A 1 110 ? 4.296 21.957 23.031 1.00 69.69 110 ASP A CA 1
ATOM 849 C C . ASP A 1 110 ? 3.863 21.733 24.493 1.00 69.69 110 ASP A C 1
ATOM 851 O O . ASP A 1 110 ? 2.790 22.177 24.906 1.00 69.69 110 ASP A O 1
ATOM 855 N N . GLU A 1 111 ? 4.639 20.941 25.240 1.00 56.31 111 GLU A N 1
ATOM 856 C CA . GLU A 1 111 ? 4.609 20.935 26.713 1.00 56.31 111 GLU A CA 1
ATOM 857 C C . GLU A 1 111 ? 5.623 21.937 27.273 1.00 56.31 111 GLU A C 1
ATOM 859 O O . GLU A 1 111 ? 6.786 21.937 26.801 1.00 56.31 111 GLU A O 1
#

pLDDT: mean 92.11, std 8.31, range [47.59, 97.94]

Radius of gyration: 14.65 Å; chains: 1; bounding box: 38×36×42 Å

Foldseek 3Di:
DPDPPFAEEEEALVCPVVVCCVVVVDPDDPRYDYDHDALVCVVVSLVVLLVVLLPTAYEYEAHALVSQLVRCPPDPCSVVVSVVSVVSSVVSNVVRVHHYHHHDDDDDPPD

Sequence (111 aa):
MSKWDAPVFYFDFDLLYSGYVTAEEIPLPKNLTILSPDSDNLFENLKSVIDKTSKTKSLIVLDSLNGFLNLLEGKSDAVRLVNSFVMLLVSSAKDVKSCVIVGSLSKLNDE